Protein AF-A0A4Q2Y6W9-F1 (afdb_monomer_lite)

Radius of gyration: 13.43 Å; chains: 1; bounding box: 25×38×32 Å

Foldseek 3Di:
DDPPPDDPDLDAEEEEAEEQDAPVDPDPVNVVVVVVQVVSVVSVHHYAYEHPDDDDDPRYDD

pLDDT: mean 81.11, std 16.33, range [40.59, 96.31]

Sequence (62 aa):
MSDSTTSPDGKPLHIEVVTDTYVPDVNGVAFSLGRLCAGLRERGHRVEIIRSGKAHGEGETA

Secondary structure (DSSP, 8-state):
-----S-SS----EEEEEES--TT--SHHHHHHHHHHHHHHHTT-EEEEEESSS--STTEE-

Structure (mmCIF, N/CA/C/O backbone):
data_AF-A0A4Q2Y6W9-F1
#
_entry.id   AF-A0A4Q2Y6W9-F1
#
loop_
_atom_site.group_PDB
_atom_site.id
_atom_site.type_symbol
_atom_site.label_atom_id
_atom_site.label_alt_id
_atom_site.label_comp_id
_atom_site.label_asym_id
_atom_site.label_entity_id
_atom_site.label_seq_id
_atom_site.pdbx_PDB_ins_code
_atom_site.Cartn_x
_atom_site.Cartn_y
_atom_site.Cartn_z
_atom_site.occupancy
_atom_site.B_iso_or_equiv
_atom_site.auth_seq_id
_atom_site.auth_comp_id
_atom_site.auth_asym_id
_atom_site.auth_atom_id
_atom_site.pdbx_PDB_model_num
ATOM 1 N N . MET A 1 1 ? -4.660 30.560 9.939 1.00 43.47 1 MET A N 1
ATOM 2 C CA . MET A 1 1 ? -4.282 29.588 8.894 1.00 43.47 1 MET A CA 1
ATOM 3 C C . MET A 1 1 ? -4.497 28.224 9.522 1.00 43.47 1 MET A C 1
ATOM 5 O O . MET A 1 1 ? -3.678 27.792 10.319 1.00 43.47 1 MET A O 1
ATOM 9 N N . SER A 1 2 ? -5.704 27.687 9.359 1.00 40.59 2 SER A N 1
ATOM 10 C CA . SER A 1 2 ? -6.183 26.514 10.092 1.00 40.59 2 SER A CA 1
ATOM 11 C C . SER A 1 2 ? -5.705 25.258 9.379 1.00 40.59 2 SER A C 1
ATOM 13 O O . SER A 1 2 ? -6.291 24.875 8.372 1.00 40.59 2 SER A O 1
ATOM 15 N N . ASP A 1 3 ? -4.625 24.657 9.867 1.00 45.56 3 ASP A N 1
ATOM 16 C CA . ASP A 1 3 ? -4.219 23.320 9.443 1.00 45.56 3 ASP A CA 1
ATOM 17 C C . ASP A 1 3 ? -4.901 22.313 10.379 1.00 45.56 3 ASP A C 1
ATOM 19 O O . ASP A 1 3 ? -4.531 22.146 11.541 1.00 45.56 3 ASP A O 1
ATOM 23 N N . SER A 1 4 ? -6.014 21.754 9.910 1.00 52.16 4 SER A N 1
ATOM 24 C CA . SER A 1 4 ? -6.842 20.783 10.627 1.00 52.16 4 SER A CA 1
ATOM 25 C C . SER A 1 4 ? -6.700 19.426 9.948 1.00 52.16 4 SER A C 1
ATOM 27 O O . SER A 1 4 ? -7.617 18.975 9.272 1.00 52.16 4 SER A O 1
ATOM 29 N N . THR A 1 5 ? -5.538 18.789 10.082 1.00 57.47 5 THR A N 1
ATOM 30 C CA . THR A 1 5 ? -5.266 17.479 9.459 1.00 57.47 5 THR A CA 1
ATOM 31 C C . THR A 1 5 ? -5.255 16.300 10.435 1.00 57.47 5 THR A C 1
ATOM 33 O O . THR A 1 5 ? -5.063 15.162 10.019 1.00 57.47 5 THR A O 1
ATOM 36 N N . THR A 1 6 ? -5.605 16.520 11.705 1.00 56.75 6 THR A N 1
ATOM 37 C CA . THR A 1 6 ? -5.979 15.437 12.628 1.00 56.75 6 THR A CA 1
ATOM 38 C C . THR A 1 6 ? -7.465 15.564 12.933 1.00 56.75 6 THR A C 1
ATOM 40 O O . THR A 1 6 ? -7.866 16.544 13.560 1.00 56.75 6 THR A O 1
ATOM 43 N N . SER A 1 7 ? -8.297 14.607 12.500 1.00 51.59 7 SER A N 1
ATOM 44 C CA . SER A 1 7 ? -9.684 14.538 12.980 1.00 51.59 7 SER A CA 1
ATOM 45 C C . SER A 1 7 ? -9.663 14.449 14.516 1.00 51.59 7 SER A C 1
ATOM 47 O O . SER A 1 7 ? -9.078 13.505 15.046 1.00 51.59 7 SER A O 1
ATOM 49 N N . PRO A 1 8 ? -10.269 15.408 15.242 1.00 54.62 8 PRO A N 1
ATOM 50 C CA . PRO A 1 8 ? -10.218 15.464 16.706 1.00 54.62 8 PRO A CA 1
ATOM 51 C C . PRO A 1 8 ? -11.048 14.377 17.415 1.00 54.62 8 PRO A C 1
ATOM 53 O O . PRO A 1 8 ? -10.975 14.247 18.633 1.00 54.62 8 PRO A O 1
ATOM 56 N N . ASP A 1 9 ? -11.777 13.555 16.660 1.00 60.00 9 ASP A N 1
ATOM 57 C CA . ASP A 1 9 ? -12.590 12.446 17.146 1.00 60.00 9 ASP A CA 1
ATOM 58 C C . ASP A 1 9 ? -12.065 11.184 16.458 1.00 60.00 9 ASP A C 1
ATOM 60 O O . ASP A 1 9 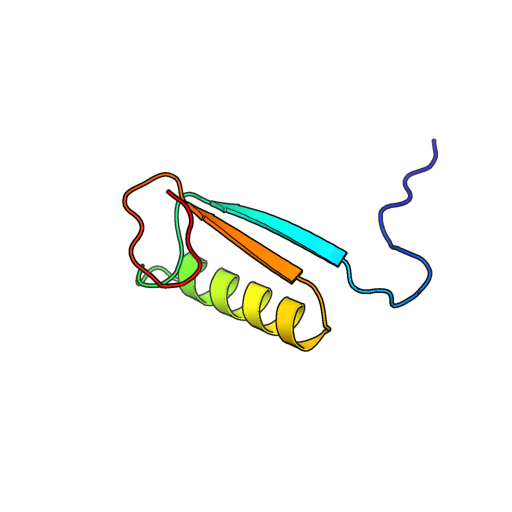? -11.863 11.234 15.248 1.00 60.00 9 ASP A O 1
ATOM 64 N N . GLY A 1 10 ? -11.865 10.059 17.151 1.00 70.31 10 GLY A N 1
ATOM 65 C CA . GLY A 1 10 ? -11.385 8.787 16.575 1.00 70.31 10 GLY A CA 1
ATOM 66 C C . GLY A 1 10 ? -12.344 8.122 15.571 1.00 70.31 10 GLY A C 1
ATOM 67 O O . GLY A 1 10 ? -12.692 6.954 15.720 1.00 70.31 10 GLY A O 1
ATOM 68 N N . LYS A 1 11 ? -12.818 8.868 14.574 1.00 83.56 11 LYS A N 1
ATOM 69 C CA . LYS A 1 11 ? -13.720 8.427 13.520 1.00 83.56 11 LYS A CA 1
ATOM 70 C C . LYS A 1 11 ? -12.902 7.824 12.374 1.00 83.56 11 LYS A C 1
ATOM 72 O O . LYS A 1 11 ? -11.893 8.408 11.972 1.00 83.56 11 LYS A O 1
ATOM 77 N N . PRO A 1 12 ? -13.344 6.681 11.825 1.00 92.06 12 PRO A N 1
ATOM 78 C CA . PRO A 1 12 ? -12.819 6.127 10.586 1.00 92.06 12 PRO A CA 1
ATOM 79 C C . PRO A 1 12 ? -12.679 7.167 9.473 1.00 92.06 12 PRO A C 1
ATOM 81 O O . PRO A 1 12 ? -13.549 8.016 9.285 1.00 92.06 12 PRO A O 1
ATOM 84 N N . LEU A 1 13 ? -11.597 7.047 8.705 1.00 95.50 13 LEU A N 1
ATOM 85 C CA . LEU A 1 13 ? -11.318 7.879 7.532 1.00 95.50 13 LEU A CA 1
ATOM 86 C C . LEU A 1 13 ? -11.437 7.027 6.274 1.00 95.50 13 LEU A C 1
ATOM 88 O O . LEU A 1 13 ? -11.256 5.808 6.336 1.00 95.50 13 LEU A O 1
ATOM 92 N N . HIS A 1 14 ? -11.687 7.683 5.144 1.00 95.88 14 HIS A N 1
ATOM 93 C CA . HIS A 1 14 ? -11.503 7.095 3.826 1.00 95.88 14 HIS A CA 1
ATOM 94 C C . HIS A 1 14 ? -10.177 7.593 3.243 1.00 95.88 14 HIS A C 1
ATOM 96 O O . HIS A 1 14 ? -9.964 8.800 3.157 1.00 95.88 14 HIS A O 1
ATOM 102 N N . ILE A 1 15 ? -9.277 6.668 2.916 1.00 96.00 15 ILE A N 1
ATOM 103 C CA . ILE A 1 15 ? -7.900 6.945 2.508 1.00 96.00 15 ILE A CA 1
ATOM 104 C C . ILE A 1 15 ? -7.651 6.270 1.160 1.00 96.00 15 ILE A C 1
ATOM 106 O O . ILE A 1 15 ? -7.684 5.043 1.064 1.00 96.00 15 ILE A O 1
ATOM 110 N N . GLU A 1 16 ? -7.359 7.074 0.143 1.00 96.31 16 GLU A N 1
ATOM 111 C CA . GLU A 1 16 ? -6.907 6.602 -1.165 1.00 96.31 16 GLU A CA 1
ATOM 112 C C . GLU A 1 16 ? -5.380 6.670 -1.230 1.00 96.31 16 GLU A C 1
ATOM 114 O O . GLU A 1 16 ? -4.772 7.722 -1.022 1.00 96.31 16 GLU A O 1
ATOM 119 N N . VAL A 1 17 ? -4.750 5.530 -1.500 1.00 94.69 17 VAL A N 1
ATOM 120 C CA . VAL A 1 17 ? -3.301 5.402 -1.642 1.00 94.69 17 VAL A CA 1
ATOM 121 C C . VAL A 1 17 ? -2.981 5.234 -3.120 1.00 94.69 17 VAL A C 1
ATOM 123 O O . VAL A 1 17 ? -3.160 4.153 -3.676 1.00 94.69 17 VAL A O 1
ATOM 126 N N . VAL A 1 18 ? -2.498 6.303 -3.752 1.00 92.88 18 VAL A N 1
ATOM 127 C CA . VAL A 1 18 ? -2.039 6.281 -5.147 1.00 92.88 18 VAL A CA 1
ATOM 128 C C . VAL A 1 18 ? -0.539 6.007 -5.170 1.00 92.88 18 VAL A C 1
ATOM 130 O O . VAL A 1 18 ? 0.242 6.765 -4.594 1.00 92.88 18 VAL A O 1
ATOM 133 N N . THR A 1 19 ? -0.123 4.923 -5.814 1.00 91.00 19 THR A N 1
ATOM 134 C CA . THR A 1 19 ? 1.283 4.504 -5.845 1.00 91.00 19 THR A CA 1
ATOM 135 C C . THR A 1 19 ? 1.628 3.790 -7.150 1.00 91.00 19 THR A C 1
ATOM 137 O O . THR A 1 19 ? 0.761 3.247 -7.820 1.00 91.00 19 THR A O 1
ATOM 140 N N . ASP A 1 20 ? 2.895 3.781 -7.541 1.00 89.94 20 ASP A N 1
ATOM 141 C CA . ASP A 1 20 ? 3.399 2.943 -8.634 1.00 89.94 20 ASP A CA 1
ATOM 142 C C . ASP A 1 20 ? 3.832 1.545 -8.150 1.00 89.94 20 ASP A C 1
ATOM 144 O O . ASP A 1 20 ? 4.053 0.652 -8.966 1.00 89.94 20 ASP A O 1
ATOM 148 N N . THR A 1 21 ? 3.915 1.324 -6.830 1.00 89.38 21 THR A N 1
ATOM 149 C CA . THR A 1 21 ? 4.426 0.093 -6.217 1.00 89.38 21 THR A CA 1
ATOM 150 C C . THR A 1 21 ? 3.535 -0.380 -5.070 1.00 89.38 21 THR A C 1
ATOM 152 O O . THR A 1 21 ? 3.251 0.342 -4.120 1.00 89.38 21 THR A O 1
ATOM 155 N N . TYR A 1 22 ? 3.139 -1.648 -5.102 1.00 89.75 22 TYR A N 1
ATOM 156 C CA . TYR A 1 22 ? 2.424 -2.307 -4.005 1.00 89.75 22 TYR A CA 1
ATOM 157 C C . TYR A 1 22 ? 2.630 -3.824 -4.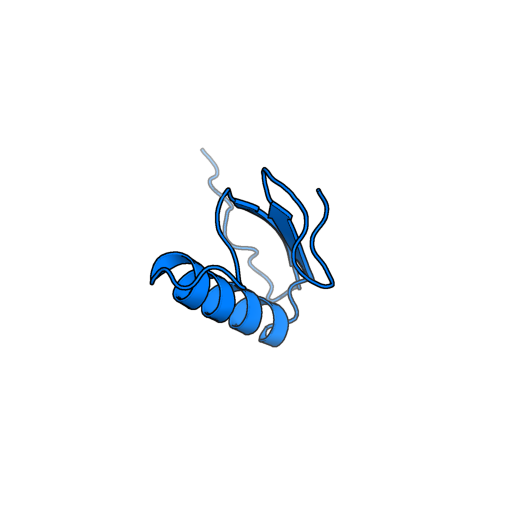104 1.00 89.75 22 TYR A C 1
ATOM 159 O O . TYR A 1 22 ? 3.127 -4.313 -5.119 1.00 89.75 22 TYR A O 1
ATOM 167 N N . VAL A 1 23 ? 2.303 -4.578 -3.049 1.00 80.88 23 VAL A N 1
ATOM 168 C CA . VAL A 1 23 ? 2.357 -6.054 -3.086 1.00 80.88 23 VAL A CA 1
ATOM 169 C C . VAL A 1 23 ? 1.572 -6.534 -4.317 1.00 80.88 23 VAL A C 1
ATOM 17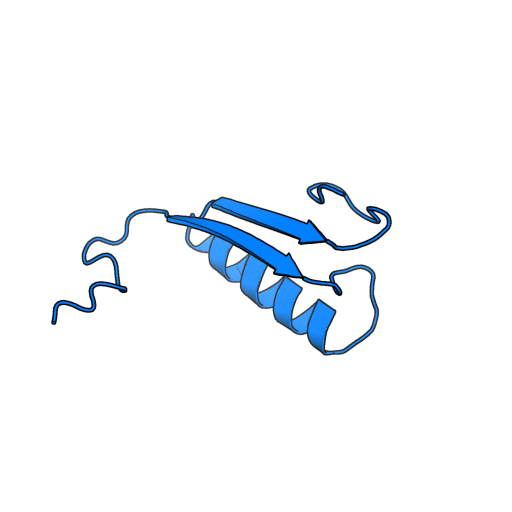1 O O . VAL A 1 23 ? 0.447 -6.077 -4.485 1.00 80.88 23 VAL A O 1
ATOM 174 N N . PRO A 1 24 ? 2.119 -7.422 -5.173 1.00 82.88 24 PRO A N 1
ATOM 175 C CA . PRO A 1 24 ? 3.205 -8.380 -4.926 1.00 82.88 24 PRO A CA 1
ATOM 176 C C . PRO A 1 24 ? 4.644 -7.913 -5.216 1.00 82.88 24 PRO A C 1
ATOM 178 O O . PRO A 1 24 ? 5.545 -8.752 -5.179 1.00 82.88 24 PRO A O 1
ATOM 181 N N . ASP A 1 25 ? 4.909 -6.631 -5.486 1.00 80.62 25 ASP A N 1
ATOM 182 C CA . ASP A 1 25 ? 6.287 -6.167 -5.707 1.00 80.62 25 ASP A CA 1
ATOM 183 C C . ASP A 1 25 ? 7.192 -6.485 -4.498 1.00 80.62 25 ASP A C 1
ATOM 185 O O . ASP A 1 25 ? 6.840 -6.242 -3.344 1.00 80.62 25 ASP A O 1
ATOM 189 N N . VAL A 1 26 ? 8.382 -7.042 -4.754 1.00 77.56 26 VAL A N 1
ATOM 190 C CA . VAL A 1 26 ? 9.291 -7.575 -3.710 1.00 77.56 26 VAL A CA 1
ATOM 191 C C . VAL A 1 26 ? 10.210 -6.489 -3.123 1.00 77.56 26 VAL A C 1
ATOM 193 O O . VAL A 1 26 ? 11.083 -6.758 -2.298 1.00 77.56 26 VAL A O 1
ATOM 196 N N . ASN A 1 27 ? 10.051 -5.232 -3.545 1.00 81.19 27 ASN A N 1
ATOM 197 C CA . ASN A 1 27 ? 10.863 -4.136 -3.030 1.00 81.19 27 ASN A CA 1
ATOM 198 C C . ASN A 1 27 ? 10.477 -3.787 -1.573 1.00 81.19 27 ASN A C 1
ATOM 200 O O . ASN A 1 27 ? 9.359 -4.021 -1.108 1.00 81.19 27 ASN A O 1
ATOM 204 N N . GLY A 1 28 ? 11.424 -3.213 -0.822 1.00 84.88 28 GLY A N 1
ATOM 205 C CA . GLY A 1 28 ? 11.203 -2.881 0.593 1.00 84.88 28 GLY A CA 1
ATOM 206 C C . GLY A 1 28 ? 10.082 -1.854 0.827 1.00 84.88 28 GLY A C 1
ATOM 207 O O . GLY A 1 28 ? 9.512 -1.799 1.921 1.00 84.88 28 GLY A O 1
ATOM 208 N N . VAL A 1 29 ? 9.741 -1.066 -0.199 1.00 91.44 29 VAL A N 1
ATOM 209 C CA . VAL A 1 29 ? 8.679 -0.052 -0.155 1.00 91.44 29 VAL A CA 1
ATOM 210 C C . VAL A 1 29 ? 7.303 -0.709 -0.181 1.00 91.44 29 VAL A C 1
ATOM 212 O O . VAL A 1 29 ? 6.491 -0.409 0.689 1.00 91.44 29 VAL A O 1
ATOM 215 N N . ALA A 1 30 ? 7.061 -1.653 -1.094 1.00 91.44 30 ALA A N 1
ATOM 216 C CA . ALA A 1 30 ? 5.799 -2.378 -1.207 1.00 91.44 30 ALA A CA 1
ATOM 217 C C . ALA A 1 30 ? 5.432 -3.086 0.104 1.00 91.44 30 ALA A C 1
ATOM 219 O O . ALA A 1 30 ? 4.296 -2.984 0.568 1.00 91.44 30 ALA A O 1
ATOM 220 N N . PHE A 1 31 ? 6.405 -3.725 0.763 1.00 90.75 31 PHE A N 1
ATOM 221 C CA . PHE A 1 31 ? 6.172 -4.382 2.052 1.00 90.75 31 PHE A CA 1
ATOM 222 C C . PHE A 1 31 ? 5.847 -3.384 3.173 1.00 90.75 31 PHE A C 1
ATOM 224 O O . PHE A 1 31 ? 4.917 -3.592 3.956 1.00 90.75 31 PHE A O 1
ATOM 231 N N . SER A 1 32 ? 6.584 -2.273 3.243 1.00 93.56 32 SER A N 1
ATOM 232 C CA . SER A 1 32 ? 6.351 -1.229 4.249 1.00 93.56 32 SER A CA 1
ATOM 233 C C . SER A 1 32 ? 4.994 -0.547 4.053 1.00 93.56 32 SER A C 1
ATOM 235 O O . SER A 1 32 ? 4.255 -0.356 5.019 1.00 93.56 32 SER A O 1
ATOM 237 N N . LEU A 1 33 ? 4.630 -0.252 2.802 1.00 94.56 33 LEU A N 1
ATOM 238 C CA . LEU A 1 33 ? 3.337 0.318 2.436 1.00 94.56 33 LEU A CA 1
ATOM 239 C C . LEU A 1 33 ? 2.189 -0.658 2.722 1.00 94.56 33 LEU A C 1
ATOM 241 O O . LEU A 1 33 ? 1.169 -0.250 3.275 1.00 94.56 33 LEU A O 1
ATOM 245 N N . GLY A 1 34 ? 2.375 -1.952 2.443 1.00 93.25 34 GLY A N 1
ATOM 246 C CA . GLY A 1 34 ? 1.424 -3.004 2.804 1.00 93.25 34 GLY A CA 1
ATOM 247 C C . GLY A 1 34 ? 1.158 -3.062 4.309 1.00 93.25 34 GLY A C 1
ATOM 248 O O . GLY A 1 34 ? 0.002 -3.069 4.736 1.00 93.25 34 GLY A O 1
ATOM 249 N N . ARG A 1 35 ? 2.213 -3.009 5.134 1.00 95.06 35 ARG A N 1
ATOM 250 C CA . ARG A 1 35 ? 2.086 -2.967 6.602 1.00 95.06 35 ARG A CA 1
ATOM 251 C C . ARG A 1 35 ? 1.377 -1.708 7.099 1.00 95.06 35 ARG A C 1
ATOM 253 O O . ARG A 1 35 ? 0.559 -1.803 8.011 1.00 95.06 35 ARG A O 1
ATOM 260 N N . LEU A 1 36 ? 1.658 -0.547 6.506 1.00 95.38 36 LEU A N 1
ATOM 261 C CA . LEU A 1 36 ? 0.957 0.697 6.829 1.00 95.38 36 LEU A CA 1
ATOM 262 C C . LEU A 1 36 ? -0.540 0.589 6.507 1.00 95.38 36 LEU A C 1
ATOM 264 O O . LEU A 1 36 ? -1.374 0.873 7.365 1.00 95.38 36 LEU A O 1
ATOM 268 N N . CYS A 1 37 ? -0.880 0.133 5.300 1.00 95.81 37 CYS A N 1
ATOM 269 C CA . CYS A 1 37 ? -2.267 -0.020 4.866 1.00 95.81 37 CYS A CA 1
ATOM 270 C C . CYS A 1 37 ? -3.026 -1.024 5.742 1.00 95.81 37 CYS A C 1
ATOM 272 O O . CYS A 1 37 ? -4.170 -0.769 6.115 1.00 95.81 37 CYS A O 1
ATOM 274 N N . ALA A 1 38 ? -2.390 -2.138 6.116 1.00 95.56 38 ALA A N 1
ATOM 275 C CA . ALA A 1 38 ? -2.954 -3.097 7.064 1.00 95.56 38 ALA A CA 1
ATOM 276 C C . ALA A 1 38 ? -3.238 -2.442 8.425 1.00 95.56 38 ALA A C 1
ATOM 278 O O . ALA A 1 38 ? -4.367 -2.497 8.904 1.00 95.56 38 ALA A O 1
ATOM 279 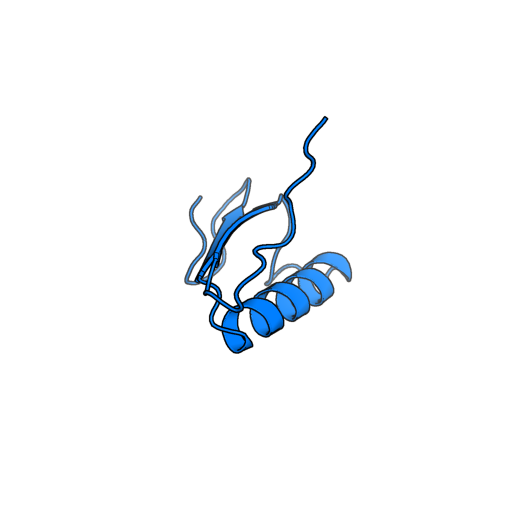N N . GLY A 1 39 ? -2.266 -1.722 8.993 1.00 96.25 39 GLY A N 1
ATOM 280 C CA . GLY A 1 39 ? -2.440 -1.037 10.275 1.00 96.25 39 GLY A CA 1
ATOM 281 C C . GLY A 1 39 ? -3.504 0.069 10.256 1.00 96.25 39 GLY A C 1
ATOM 282 O O . GLY A 1 39 ? -4.126 0.340 11.284 1.00 96.25 39 GLY A O 1
ATOM 283 N N . LEU A 1 40 ? -3.735 0.721 9.113 1.00 95.50 40 LEU A N 1
ATOM 284 C CA . LEU A 1 40 ? -4.831 1.680 8.941 1.00 95.50 40 LEU A CA 1
ATOM 285 C C . LEU A 1 40 ? -6.193 0.971 8.888 1.00 95.50 40 LEU A C 1
ATOM 287 O O . LEU A 1 40 ? -7.135 1.406 9.551 1.00 95.50 40 LEU A O 1
ATOM 291 N N . ARG A 1 41 ? -6.290 -0.153 8.173 1.00 95.25 41 ARG A N 1
ATOM 292 C CA . ARG A 1 41 ? -7.511 -0.975 8.135 1.00 95.25 41 ARG A CA 1
ATOM 293 C C . ARG A 1 41 ? -7.863 -1.543 9.510 1.00 95.25 41 ARG A C 1
ATOM 295 O O . ARG A 1 41 ? -9.017 -1.475 9.913 1.00 95.25 41 ARG A O 1
ATOM 302 N N . GLU A 1 42 ? -6.873 -2.017 10.266 1.00 96.12 42 GLU A N 1
ATOM 303 C CA . GLU A 1 42 ? -7.046 -2.497 11.649 1.00 96.12 42 GLU A CA 1
ATOM 304 C C . GLU A 1 42 ? -7.574 -1.410 12.597 1.00 96.12 42 GLU A C 1
ATOM 306 O O . GLU A 1 42 ? -8.321 -1.703 13.527 1.00 96.12 42 GLU A O 1
ATOM 311 N N . ARG A 1 43 ? -7.234 -0.141 12.343 1.00 94.44 43 ARG A N 1
ATOM 312 C CA . ARG A 1 43 ? -7.769 1.020 13.077 1.00 94.44 43 ARG A CA 1
ATOM 313 C C . ARG A 1 43 ? -9.166 1.447 12.610 1.00 94.44 43 ARG A C 1
ATOM 315 O O . ARG A 1 43 ? -9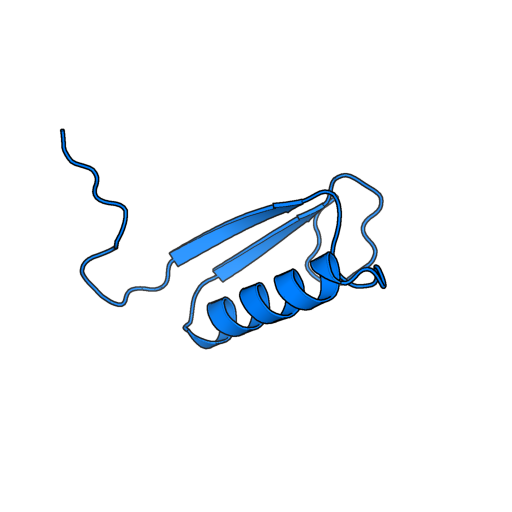.705 2.425 13.118 1.00 94.44 43 ARG A O 1
ATOM 322 N N . GLY A 1 44 ? -9.758 0.723 11.660 1.00 94.94 44 GLY A N 1
ATOM 323 C CA . GLY A 1 44 ? -11.099 0.966 11.139 1.00 94.94 44 GLY A CA 1
ATOM 324 C C . GLY A 1 44 ? -11.155 1.922 9.950 1.00 94.94 44 GLY A C 1
ATOM 325 O O . GLY A 1 44 ? -12.252 2.246 9.507 1.00 94.94 44 GLY A O 1
ATOM 326 N N . HIS A 1 45 ? -10.020 2.376 9.408 1.00 95.62 45 HIS A N 1
ATOM 327 C CA . HIS A 1 45 ? -10.023 3.225 8.216 1.00 95.62 45 HIS A CA 1
ATOM 328 C C . HIS A 1 45 ? -10.337 2.402 6.958 1.00 95.62 45 HIS A C 1
ATOM 330 O O . HIS A 1 45 ? -9.846 1.285 6.778 1.00 95.62 45 HIS A O 1
ATOM 336 N N . ARG A 1 46 ? -11.120 2.977 6.043 1.00 95.88 46 ARG A N 1
ATOM 337 C CA . ARG A 1 46 ? -11.297 2.440 4.693 1.00 95.88 46 ARG A CA 1
ATOM 338 C C . ARG A 1 46 ? -10.077 2.839 3.874 1.00 95.88 46 ARG A C 1
ATOM 340 O O . ARG A 1 46 ? -9.817 4.027 3.724 1.00 95.88 46 ARG A O 1
ATOM 347 N N . VAL A 1 47 ? -9.339 1.855 3.371 1.00 96.19 47 VAL A N 1
ATOM 348 C CA . VAL A 1 47 ? -8.125 2.082 2.578 1.00 96.19 47 VAL A CA 1
ATOM 349 C C . VAL A 1 47 ? -8.296 1.451 1.205 1.00 96.19 47 VAL A C 1
ATOM 351 O O . VAL A 1 47 ? -8.444 0.228 1.111 1.00 96.19 47 VAL A O 1
ATOM 354 N N . GLU A 1 48 ? -8.237 2.279 0.171 1.00 95.06 48 GLU A N 1
ATOM 355 C CA . GLU A 1 48 ? -8.253 1.885 -1.239 1.00 95.06 48 GLU A CA 1
ATOM 356 C C . GLU A 1 48 ? -6.882 2.141 -1.860 1.00 95.06 48 GLU A C 1
ATOM 358 O O . GLU A 1 48 ? -6.204 3.104 -1.502 1.00 95.06 48 GLU A O 1
ATOM 363 N N . ILE A 1 49 ? -6.453 1.255 -2.757 1.00 93.50 49 ILE A N 1
ATOM 364 C CA . ILE A 1 49 ? -5.127 1.322 -3.372 1.00 93.50 49 ILE A CA 1
ATOM 365 C C . ILE A 1 49 ? -5.305 1.454 -4.875 1.00 93.50 49 ILE A C 1
ATOM 367 O O . ILE A 1 49 ? -5.929 0.612 -5.520 1.00 93.50 49 ILE A O 1
ATOM 371 N N . ILE A 1 50 ? -4.745 2.530 -5.413 1.00 91.25 50 ILE A N 1
ATOM 372 C CA . ILE A 1 50 ? -4.758 2.861 -6.831 1.00 91.25 50 ILE A CA 1
ATOM 373 C C . ILE A 1 50 ? -3.325 2.713 -7.317 1.00 91.25 50 ILE A C 1
ATOM 375 O O . ILE A 1 50 ? -2.431 3.419 -6.837 1.00 91.25 50 ILE A O 1
ATOM 379 N N . ARG A 1 51 ? -3.097 1.788 -8.252 1.00 86.75 51 ARG A N 1
ATOM 380 C CA . ARG A 1 51 ? -1.752 1.512 -8.759 1.00 86.75 51 ARG A CA 1
ATOM 381 C C . ARG A 1 51 ? -1.596 1.988 -10.193 1.00 86.75 51 ARG A C 1
ATOM 383 O O . ARG A 1 51 ? -2.378 1.594 -11.048 1.00 86.75 51 ARG A O 1
ATOM 390 N N . SER A 1 52 ? -0.556 2.766 -10.494 1.00 78.38 52 SER A N 1
ATOM 391 C CA . SER A 1 52 ? -0.245 3.114 -11.887 1.00 78.38 52 SER A CA 1
ATOM 392 C C . SER A 1 52 ? 0.409 1.919 -12.604 1.00 78.38 52 SER A C 1
ATOM 394 O O . SER A 1 52 ? 1.622 1.740 -12.623 1.00 78.38 52 SER A O 1
ATOM 396 N N . GLY A 1 53 ? -0.403 1.030 -13.180 1.00 74.00 53 GLY A N 1
ATOM 397 C CA . GLY A 1 53 ? 0.080 -0.147 -13.908 1.00 74.00 53 GLY A CA 1
ATOM 398 C C . GLY A 1 53 ? -0.960 -1.260 -13.989 1.00 74.00 53 GLY A C 1
ATOM 399 O O . GLY A 1 53 ? -2.118 -1.076 -13.641 1.00 74.00 53 GLY A O 1
ATOM 400 N N . LYS A 1 54 ? -0.567 -2.456 -14.443 1.00 64.88 54 LYS A N 1
ATOM 401 C CA . LYS A 1 54 ? -1.485 -3.611 -14.422 1.00 64.88 54 LYS A CA 1
ATOM 402 C C . LYS A 1 54 ? -1.860 -3.936 -12.971 1.00 64.88 54 LYS A C 1
ATOM 404 O O . LYS A 1 54 ? -0.941 -4.080 -12.160 1.00 64.88 54 LYS A O 1
ATOM 409 N N . ALA A 1 55 ? -3.149 -4.092 -12.669 1.00 64.19 55 ALA A N 1
ATOM 410 C CA . ALA A 1 55 ? -3.604 -4.635 -11.388 1.00 64.19 55 ALA A CA 1
ATOM 411 C C . ALA A 1 55 ? -3.032 -6.052 -11.202 1.00 64.19 55 ALA A C 1
ATOM 413 O O . ALA A 1 55 ? -3.103 -6.873 -12.119 1.00 64.19 55 ALA A O 1
ATOM 414 N N . HIS A 1 56 ? -2.406 -6.308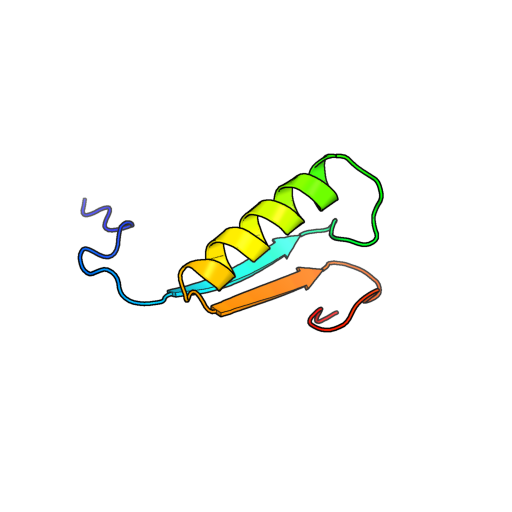 -10.056 1.00 67.06 56 HIS A N 1
ATOM 415 C CA . HIS A 1 56 ? -1.786 -7.586 -9.700 1.00 67.06 56 HIS A CA 1
ATOM 416 C C . HIS A 1 56 ? -2.431 -8.251 -8.470 1.00 67.06 56 HIS A C 1
ATOM 418 O O . HIS A 1 56 ? -2.028 -9.364 -8.127 1.00 67.06 56 HIS A O 1
ATOM 424 N N . GLY A 1 57 ? -3.435 -7.637 -7.830 1.00 67.12 57 GLY A N 1
ATOM 425 C CA . GLY A 1 57 ? -4.086 -8.199 -6.640 1.00 67.12 57 GLY A CA 1
ATOM 426 C C . GLY A 1 57 ? -5.549 -7.793 -6.430 1.00 67.12 57 GLY A C 1
ATOM 427 O O . GLY A 1 57 ? -6.056 -6.856 -7.044 1.00 67.12 57 GLY A O 1
ATOM 428 N N . GLU A 1 58 ? -6.238 -8.518 -5.542 1.00 66.06 58 GLU A N 1
ATOM 429 C CA . GLU A 1 58 ? -7.596 -8.174 -5.103 1.00 66.06 58 GLU A CA 1
ATOM 430 C C . GLU A 1 58 ? -7.594 -6.857 -4.309 1.00 66.06 58 GLU A C 1
ATOM 432 O O . GLU A 1 58 ? -6.805 -6.676 -3.380 1.00 66.06 58 GLU A O 1
ATOM 437 N N . GLY A 1 59 ? -8.497 -5.937 -4.664 1.00 66.50 59 GLY A N 1
ATOM 438 C CA . GLY A 1 59 ? -8.614 -4.621 -4.023 1.00 66.50 59 GLY A CA 1
ATOM 439 C C . GLY A 1 59 ? -7.753 -3.516 -4.646 1.00 66.50 59 GLY A C 1
ATOM 440 O O . GLY A 1 59 ? -7.730 -2.408 -4.110 1.00 66.50 59 GLY A O 1
ATOM 441 N N . GLU A 1 60 ? -7.074 -3.803 -5.759 1.00 67.25 60 GLU A N 1
ATOM 442 C CA . GLU A 1 60 ? -6.426 -2.801 -6.605 1.00 67.25 60 GLU A CA 1
ATOM 443 C C . GLU A 1 60 ? -7.366 -2.359 -7.729 1.00 67.25 60 GLU A C 1
ATOM 445 O O . GLU A 1 60 ? -7.981 -3.190 -8.403 1.00 67.25 60 GLU A O 1
ATOM 450 N N . THR A 1 61 ? -7.426 -1.052 -7.970 1.00 63.38 61 THR A N 1
ATOM 451 C CA . THR A 1 61 ? -8.024 -0.497 -9.190 1.00 63.38 61 THR A CA 1
ATOM 452 C C . THR A 1 61 ? -6.894 -0.043 -10.116 1.00 63.38 61 THR A C 1
ATOM 454 O O . THR A 1 61 ? -5.960 0.622 -9.655 1.00 63.38 61 THR A O 1
ATOM 457 N N . ALA A 1 62 ? -6.960 -0.455 -11.389 1.00 59.06 62 ALA A N 1
ATOM 458 C CA . ALA A 1 62 ? -6.033 -0.040 -12.450 1.00 59.06 62 ALA A CA 1
ATOM 459 C C . ALA A 1 62 ? -6.376 1.347 -13.010 1.00 59.06 62 ALA A C 1
ATOM 461 O O . ALA A 1 62 ? -7.578 1.702 -12.987 1.00 59.06 62 ALA A O 1
#